Protein AF-A0A2L2WSH2-F1 (afdb_monomer)

Mean predicted aligned error: 11.2 Å

Solvent-accessible surface area (backbone atoms only — not comparable to full-atom values): 8483 Å² total; per-residue (Å²): 113,46,78,40,74,40,96,91,39,74,28,75,50,78,73,88,70,85,73,63,72,92,32,51,35,83,91,77,74,39,56,58,71,91,52,72,67,36,51,53,52,38,52,51,53,51,48,52,53,52,50,52,53,50,46,42,51,55,39,32,75,72,63,76,57,75,48,26,56,57,42,50,29,48,75,70,72,54,62,74,69,85,56,28,47,61,54,52,50,48,55,51,48,55,62,46,53,76,31,40,87,77,85,39,54,65,71,60,47,54,51,52,54,51,52,50,52,53,50,40,52,49,41,32,76,73,68,75,36,85,69,45,60,69,78,65,75,81,69,92,67,132

Secondary structure (DSSP, 8-state):
-EEEEETTEEEEE-------GGGEETTTTEE--SSHHHHHHHHHHHHHHHHHHHHHHHHHHHHS---HHHHHHHHTT------BHHHHHHHHHHHHHTTBTTTB-HHHHHHHHHHHHHHHHHHHHHHSSS--BTTS---S--

Structure (mmCIF, N/CA/C/O backbone):
data_AF-A0A2L2WSH2-F1
#
_entry.id   AF-A0A2L2WSH2-F1
#
loop_
_atom_site.group_PDB
_atom_site.id
_atom_site.type_symbol
_atom_site.label_atom_id
_atom_site.label_alt_id
_atom_site.label_comp_id
_atom_site.label_asym_id
_atom_site.label_entity_id
_atom_site.label_seq_id
_atom_site.pdbx_PDB_ins_code
_atom_site.Cartn_x
_atom_site.Cartn_y
_atom_site.Cartn_z
_atom_site.occupancy
_atom_site.B_iso_or_equiv
_atom_site.auth_seq_id
_atom_site.auth_comp_id
_atom_site.auth_asym_id
_atom_site.auth_atom_id
_atom_site.pdbx_PDB_model_num
ATOM 1 N N . MET A 1 1 ? 13.260 8.362 -10.091 1.00 83.38 1 MET A N 1
ATOM 2 C CA . MET A 1 1 ? 11.904 8.454 -9.492 1.00 83.38 1 MET A CA 1
ATOM 3 C C . MET A 1 1 ? 10.926 7.747 -10.418 1.00 83.38 1 MET A C 1
ATOM 5 O O . MET A 1 1 ? 10.906 8.084 -11.596 1.00 83.38 1 MET A O 1
ATOM 9 N N . ALA A 1 2 ? 10.153 6.782 -9.922 1.00 89.69 2 ALA A N 1
ATOM 10 C CA . ALA A 1 2 ? 9.062 6.152 -10.666 1.00 89.69 2 ALA A CA 1
ATOM 11 C C . ALA A 1 2 ? 7.726 6.817 -10.321 1.00 89.69 2 ALA A C 1
ATOM 13 O O . ALA A 1 2 ? 7.506 7.240 -9.182 1.00 89.69 2 ALA A O 1
ATOM 14 N N . ARG A 1 3 ? 6.841 6.901 -11.317 1.00 92.38 3 ARG A N 1
ATOM 15 C CA . ARG A 1 3 ? 5.510 7.503 -11.216 1.00 92.38 3 ARG A CA 1
ATOM 16 C C . ARG A 1 3 ? 4.481 6.533 -11.784 1.00 92.38 3 ARG A C 1
ATOM 18 O O . ARG A 1 3 ? 4.640 6.070 -12.908 1.00 92.38 3 ARG A O 1
ATOM 25 N N . ILE A 1 4 ? 3.443 6.262 -11.005 1.00 93.56 4 ILE A N 1
ATOM 26 C CA . ILE A 1 4 ? 2.284 5.459 -11.389 1.00 93.56 4 ILE A CA 1
ATOM 27 C C . ILE A 1 4 ? 1.082 6.401 -11.406 1.00 93.56 4 ILE A C 1
ATOM 29 O O . ILE A 1 4 ? 0.872 7.126 -10.434 1.00 93.56 4 ILE A O 1
ATOM 33 N N . THR A 1 5 ? 0.304 6.380 -12.485 1.00 93.38 5 THR A N 1
ATOM 34 C CA . THR A 1 5 ? -0.940 7.148 -12.608 1.00 93.38 5 THR A CA 1
ATOM 35 C C . THR A 1 5 ? -2.064 6.194 -12.991 1.00 93.38 5 THR A C 1
ATOM 37 O O . THR A 1 5 ? -1.932 5.479 -13.980 1.00 93.38 5 THR A O 1
ATOM 40 N N . ILE A 1 6 ? -3.143 6.177 -12.209 1.00 92.25 6 ILE A N 1
ATOM 41 C CA . ILE A 1 6 ? -4.354 5.373 -12.439 1.00 92.25 6 ILE A CA 1
ATOM 42 C C . ILE A 1 6 ? -5.549 6.276 -12.122 1.00 92.25 6 ILE A C 1
ATOM 44 O O . ILE A 1 6 ? -5.566 6.895 -11.059 1.00 92.25 6 ILE A O 1
ATOM 48 N N . ASP A 1 7 ? -6.497 6.403 -13.052 1.00 88.75 7 ASP A N 1
ATOM 49 C CA . ASP A 1 7 ? -7.711 7.231 -12.922 1.00 88.75 7 ASP A CA 1
ATOM 50 C C . ASP A 1 7 ? -7.442 8.661 -12.422 1.00 88.75 7 ASP A C 1
ATOM 52 O O . ASP A 1 7 ? -8.095 9.184 -11.519 1.00 88.75 7 ASP A O 1
ATOM 56 N N . GLY A 1 8 ? -6.391 9.290 -12.958 1.00 86.44 8 GLY A N 1
ATOM 57 C CA . GLY A 1 8 ? -5.972 10.645 -12.583 1.00 86.44 8 GLY A CA 1
ATOM 58 C C . GLY A 1 8 ? -5.295 10.762 -11.210 1.00 86.44 8 GLY A C 1
ATOM 59 O O . GLY A 1 8 ? -4.739 11.815 -10.900 1.00 86.44 8 GLY A O 1
ATOM 60 N N . LYS A 1 9 ? -5.263 9.694 -10.403 1.00 89.88 9 LYS A N 1
ATOM 61 C CA . LYS A 1 9 ? -4.545 9.646 -9.121 1.00 89.88 9 LYS A CA 1
ATOM 62 C C . LYS A 1 9 ? -3.127 9.124 -9.311 1.00 89.88 9 LYS A C 1
ATOM 64 O O . LYS A 1 9 ? -2.881 8.181 -10.064 1.00 89.88 9 LYS A O 1
ATOM 69 N N . LEU A 1 10 ? -2.187 9.737 -8.600 1.00 93.38 10 LEU A N 1
ATOM 70 C CA . LEU A 1 10 ? -0.756 9.526 -8.780 1.00 93.38 10 LEU A CA 1
ATOM 71 C C . LEU A 1 10 ? -0.097 8.998 -7.505 1.00 93.38 10 LEU A C 1
ATOM 73 O O . LEU A 1 10 ? -0.356 9.500 -6.417 1.00 93.38 10 LEU A O 1
ATOM 77 N N . ALA A 1 11 ? 0.807 8.034 -7.677 1.00 92.25 11 ALA A N 1
ATOM 78 C CA . ALA A 1 11 ? 1.691 7.517 -6.638 1.00 92.25 11 ALA A CA 1
ATOM 79 C C . ALA A 1 11 ? 3.143 7.519 -7.141 1.00 92.25 11 ALA A C 1
ATOM 81 O O . ALA A 1 11 ? 3.407 7.258 -8.319 1.00 92.25 11 ALA A O 1
ATOM 82 N N . GLN A 1 12 ? 4.105 7.823 -6.266 1.00 93.69 12 GLN A N 1
ATOM 83 C CA . GLN A 1 12 ? 5.524 7.887 -6.639 1.00 93.69 12 GLN A CA 1
ATOM 84 C C . GLN A 1 12 ? 6.434 7.185 -5.631 1.00 93.69 12 GLN A C 1
ATOM 86 O O . GLN A 1 12 ? 6.155 7.128 -4.431 1.00 93.69 12 GLN A O 1
ATOM 91 N N . PHE A 1 13 ? 7.556 6.661 -6.119 1.00 91.94 13 PHE A N 1
ATOM 92 C CA . PHE A 1 13 ? 8.582 6.050 -5.278 1.00 91.94 13 PHE A CA 1
ATOM 93 C C . PHE A 1 13 ? 9.975 6.146 -5.913 1.00 91.94 13 PHE A C 1
ATOM 95 O O . PHE A 1 13 ? 10.132 6.384 -7.115 1.00 91.94 13 PHE A O 1
ATOM 102 N N . ASN A 1 14 ? 11.010 5.971 -5.092 1.00 89.94 14 ASN A N 1
ATOM 103 C CA . ASN A 1 14 ? 12.389 5.951 -5.562 1.00 89.94 14 ASN A CA 1
ATOM 104 C C . ASN A 1 14 ? 12.767 4.539 -6.042 1.00 89.94 14 ASN A C 1
ATOM 106 O O . ASN A 1 14 ? 12.633 3.577 -5.292 1.00 89.94 14 ASN A O 1
ATOM 110 N N . THR A 1 15 ? 13.256 4.427 -7.278 1.00 87.56 15 THR A N 1
ATOM 111 C CA . THR A 1 15 ? 13.734 3.174 -7.886 1.00 87.56 15 THR A CA 1
ATOM 112 C C . THR A 1 15 ? 15.133 2.775 -7.418 1.00 87.56 15 THR A C 1
ATOM 114 O O . THR A 1 15 ? 15.574 1.681 -7.743 1.00 87.56 15 THR A O 1
ATOM 117 N N . LYS A 1 16 ? 15.832 3.655 -6.682 1.00 86.75 16 LYS A N 1
ATOM 118 C CA . LYS A 1 16 ? 17.246 3.523 -6.282 1.00 86.75 16 LYS A CA 1
ATOM 119 C C . LYS A 1 16 ? 18.220 3.387 -7.461 1.00 86.75 16 LYS A C 1
ATOM 121 O O . LYS A 1 16 ? 19.357 2.976 -7.271 1.00 86.75 16 LYS A O 1
ATOM 126 N N . LEU A 1 17 ? 17.773 3.747 -8.666 1.00 86.88 17 LEU A N 1
ATOM 127 C CA . LEU A 1 17 ? 18.610 3.802 -9.858 1.00 86.88 17 LEU A CA 1
ATOM 128 C C . LEU A 1 17 ? 19.054 5.235 -10.101 1.00 86.88 17 LEU A C 1
ATOM 130 O O . LEU A 1 17 ? 18.219 6.143 -10.168 1.00 86.88 17 LEU A O 1
ATOM 134 N N . GLU A 1 18 ? 20.359 5.407 -10.261 1.00 87.06 18 GLU A N 1
ATOM 135 C CA . GLU A 1 18 ? 20.986 6.680 -10.579 1.00 87.06 18 GLU A CA 1
ATOM 136 C C . GLU A 1 18 ? 21.446 6.673 -12.031 1.00 87.06 18 GLU A C 1
ATOM 138 O O . GLU A 1 18 ? 22.105 5.748 -12.499 1.00 87.06 18 GLU A O 1
ATOM 143 N N . VAL A 1 19 ? 21.066 7.717 -12.762 1.00 86.00 19 VAL A N 1
ATOM 144 C CA . VAL A 1 19 ? 21.374 7.861 -14.182 1.00 86.00 19 VAL A CA 1
ATOM 145 C C . VAL A 1 19 ? 21.911 9.261 -14.407 1.00 86.00 19 VAL A C 1
ATOM 147 O O . VAL A 1 19 ? 21.317 10.236 -13.947 1.00 86.00 19 VAL A O 1
ATOM 150 N N . ASN A 1 20 ? 23.008 9.370 -15.158 1.00 87.19 20 ASN A N 1
ATOM 151 C CA . ASN A 1 20 ? 23.491 10.665 -15.616 1.00 87.19 20 ASN A CA 1
ATOM 152 C C . ASN A 1 20 ? 22.417 11.325 -16.505 1.00 87.19 20 ASN A C 1
ATOM 154 O O . ASN A 1 20 ? 22.068 10.744 -17.537 1.00 87.19 20 ASN A O 1
ATOM 158 N N . PRO A 1 21 ? 21.926 12.535 -16.175 1.00 86.56 21 PRO A N 1
ATOM 159 C CA . PRO A 1 21 ? 20.870 13.198 -16.940 1.00 86.56 21 PRO A CA 1
ATOM 160 C C . PRO A 1 21 ? 21.174 13.351 -18.435 1.00 86.56 21 PRO A C 1
ATOM 162 O O . PRO A 1 21 ? 20.254 13.296 -19.244 1.00 86.56 21 PRO A O 1
ATOM 165 N N . LYS A 1 22 ? 22.453 13.476 -18.822 1.00 90.25 22 LYS A N 1
ATOM 166 C CA . LYS A 1 22 ? 22.875 13.572 -20.234 1.00 90.25 22 LYS A CA 1
ATOM 167 C C . LYS A 1 22 ? 22.557 12.315 -21.044 1.00 90.25 22 LYS A C 1
ATOM 169 O O . LYS A 1 22 ? 22.353 12.390 -22.250 1.00 90.25 22 LYS A O 1
ATOM 174 N N . ASN A 1 23 ? 22.514 11.174 -20.367 1.00 89.19 23 ASN A N 1
ATOM 175 C CA . ASN A 1 23 ? 22.260 9.872 -20.962 1.00 89.19 23 ASN A CA 1
ATOM 176 C C . ASN A 1 23 ? 20.780 9.487 -20.846 1.00 89.19 23 ASN A C 1
ATOM 178 O O . ASN A 1 23 ? 20.381 8.453 -21.359 1.00 89.19 23 ASN A O 1
ATOM 182 N N . TRP A 1 24 ? 19.936 10.277 -20.180 1.00 92.50 24 TRP A N 1
ATOM 183 C CA . TRP A 1 24 ? 18.523 9.954 -20.018 1.00 92.50 24 TRP A CA 1
ATOM 184 C C . TRP A 1 24 ? 17.689 10.436 -21.206 1.00 92.50 24 TRP A C 1
ATOM 186 O O . TRP A 1 24 ? 17.691 11.614 -21.559 1.00 92.50 24 TRP A O 1
ATOM 196 N N . SER A 1 25 ? 16.902 9.535 -21.787 1.00 90.94 25 SER A N 1
ATOM 197 C CA . SER A 1 25 ? 15.892 9.872 -22.783 1.00 90.94 25 SER A CA 1
ATOM 198 C C . SER A 1 25 ? 14.516 9.950 -22.131 1.00 90.94 25 SER A C 1
ATOM 200 O O . SER A 1 25 ? 13.860 8.932 -21.901 1.00 90.94 25 SER A O 1
ATOM 202 N N . ALA A 1 26 ? 14.029 11.170 -21.887 1.00 86.25 26 ALA A N 1
ATOM 203 C CA . ALA A 1 26 ? 12.692 11.388 -21.328 1.00 86.25 26 ALA A CA 1
ATOM 204 C C . ALA A 1 26 ? 11.570 10.851 -22.235 1.00 86.25 26 ALA A C 1
ATOM 206 O O . ALA A 1 26 ? 10.543 10.402 -21.733 1.00 86.25 26 ALA A O 1
ATOM 207 N N . LYS A 1 27 ? 11.782 10.848 -23.560 1.00 87.62 27 LYS A N 1
ATOM 208 C CA . LYS A 1 27 ? 10.807 10.351 -24.542 1.00 87.62 27 LYS A CA 1
ATOM 209 C C . LYS A 1 27 ? 10.607 8.839 -24.449 1.00 87.62 27 LYS A C 1
ATOM 211 O O . LYS A 1 27 ? 9.490 8.361 -24.604 1.00 87.62 27 LYS A O 1
ATOM 216 N N . THR A 1 28 ? 11.686 8.089 -24.235 1.00 85.81 28 THR A N 1
ATOM 217 C CA . THR A 1 28 ? 11.638 6.618 -24.192 1.00 85.81 28 THR A CA 1
ATOM 218 C C . THR A 1 28 ? 11.603 6.068 -22.771 1.00 85.81 28 THR A C 1
ATOM 220 O O . THR A 1 28 ? 11.296 4.894 -22.591 1.00 85.81 28 THR A O 1
ATOM 223 N N . GLY A 1 29 ? 11.906 6.891 -21.762 1.00 85.06 29 GLY A N 1
ATOM 224 C CA . GLY A 1 29 ? 12.056 6.443 -20.379 1.00 85.06 29 GLY A CA 1
ATOM 225 C C . GLY A 1 29 ? 13.237 5.486 -20.195 1.00 85.06 29 GLY A C 1
ATOM 226 O O . GLY A 1 29 ? 13.182 4.617 -19.329 1.00 85.06 29 GLY A O 1
ATOM 227 N N . LYS A 1 30 ? 14.266 5.606 -21.044 1.00 88.94 30 LYS A N 1
ATOM 228 C CA . LYS A 1 30 ? 15.435 4.719 -21.092 1.00 88.94 30 LYS A CA 1
ATOM 229 C C . LYS A 1 30 ? 16.734 5.511 -21.060 1.00 88.94 30 LYS A C 1
ATOM 231 O O . LYS A 1 30 ? 16.764 6.709 -21.349 1.00 88.94 30 LYS A O 1
ATOM 236 N N . VAL A 1 31 ? 17.814 4.818 -20.730 1.00 91.31 31 VAL A N 1
ATOM 237 C CA . VAL A 1 31 ? 19.170 5.356 -20.758 1.00 91.31 31 VAL A CA 1
ATOM 238 C C . VAL A 1 31 ? 19.796 5.093 -22.128 1.00 91.31 31 VAL A C 1
ATOM 240 O O . VAL A 1 31 ? 19.864 3.954 -22.586 1.00 91.31 31 VAL A O 1
ATOM 243 N N . ASN A 1 32 ? 20.251 6.156 -22.779 1.00 90.38 32 ASN A N 1
ATOM 244 C CA . ASN A 1 32 ? 21.021 6.149 -24.011 1.00 90.38 32 ASN A CA 1
ATOM 245 C C . ASN A 1 32 ? 22.507 5.959 -23.697 1.00 90.38 32 ASN A C 1
ATOM 247 O O . ASN A 1 32 ? 23.067 6.653 -22.852 1.00 90.38 32 ASN A O 1
ATOM 251 N N . GLY A 1 33 ? 23.163 5.068 -24.428 1.00 87.19 33 GLY A N 1
ATOM 252 C CA . GLY A 1 33 ? 24.598 4.851 -24.318 1.00 87.19 33 GLY A CA 1
ATOM 253 C C . GLY A 1 33 ? 25.022 3.592 -25.056 1.00 87.19 33 GLY A C 1
ATOM 254 O O . GLY A 1 33 ? 24.185 2.816 -25.519 1.00 87.19 33 GLY A O 1
ATOM 255 N N . ARG A 1 34 ? 26.333 3.410 -25.199 1.00 79.25 34 ARG A N 1
ATOM 256 C CA . ARG A 1 34 ? 26.940 2.215 -25.791 1.00 79.25 34 ARG A CA 1
ATOM 257 C C . ARG A 1 34 ? 27.811 1.581 -24.713 1.00 79.25 34 ARG A C 1
ATOM 259 O O . ARG A 1 34 ? 28.844 2.141 -24.376 1.00 79.25 34 ARG A O 1
ATOM 266 N N . GLY A 1 35 ? 27.348 0.475 -24.141 1.00 89.69 35 GLY A N 1
ATOM 267 C CA . GLY A 1 35 ? 28.004 -0.202 -23.022 1.00 89.69 35 GLY A CA 1
ATOM 268 C C . GLY A 1 35 ? 27.059 -1.184 -22.335 1.00 89.69 35 GLY A C 1
ATOM 269 O O . GLY A 1 35 ? 25.836 -1.015 -22.374 1.00 89.69 35 GLY A O 1
ATOM 270 N N . ALA A 1 36 ? 27.616 -2.230 -21.727 1.00 90.00 36 ALA A N 1
ATOM 271 C CA . ALA A 1 36 ? 26.833 -3.271 -21.060 1.00 90.00 36 ALA A CA 1
ATOM 272 C C . ALA A 1 36 ? 26.070 -2.725 -19.840 1.00 90.00 36 ALA A C 1
ATOM 274 O O . ALA A 1 36 ? 24.985 -3.206 -19.517 1.00 90.00 36 ALA A O 1
ATOM 275 N N . GLU A 1 37 ? 26.601 -1.695 -19.184 1.00 89.62 37 GLU A N 1
ATOM 276 C CA . GLU A 1 37 ? 25.970 -0.986 -18.074 1.00 89.62 37 GLU A CA 1
ATOM 277 C C . GLU A 1 37 ? 24.671 -0.286 -18.489 1.00 89.62 37 GLU A C 1
ATOM 279 O O . GLU A 1 37 ? 23.678 -0.358 -17.765 1.00 89.62 37 GLU A O 1
ATOM 284 N N . PHE A 1 38 ? 24.635 0.320 -19.682 1.00 89.88 38 PHE A N 1
ATOM 285 C CA . PHE A 1 38 ? 23.436 0.972 -20.211 1.00 89.88 38 PHE A CA 1
ATOM 286 C C . PHE A 1 38 ? 22.338 -0.048 -20.508 1.00 89.88 38 PHE A C 1
ATOM 288 O O . PHE A 1 38 ? 21.176 0.172 -20.163 1.00 89.88 38 PHE A O 1
ATOM 295 N N . THR A 1 39 ? 22.714 -1.186 -21.096 1.00 91.62 39 THR A N 1
ATOM 296 C CA . THR A 1 39 ? 21.796 -2.301 -21.350 1.00 91.62 39 THR A CA 1
ATOM 297 C C . THR A 1 39 ? 21.224 -2.852 -20.049 1.00 91.62 39 THR A C 1
ATOM 299 O O . THR A 1 39 ? 20.007 -2.870 -19.898 1.00 91.62 39 THR A O 1
ATOM 302 N N . ARG A 1 40 ? 22.074 -3.192 -19.070 1.00 91.31 40 ARG A N 1
ATOM 303 C CA . ARG A 1 40 ? 21.635 -3.699 -17.756 1.00 91.31 40 ARG A CA 1
ATOM 304 C C . ARG A 1 40 ? 20.700 -2.730 -17.039 1.00 91.31 40 ARG A C 1
ATOM 306 O O . ARG A 1 40 ? 19.727 -3.141 -16.411 1.00 91.31 40 ARG A O 1
ATOM 313 N N . MET A 1 41 ? 20.976 -1.431 -17.132 1.00 91.19 41 MET A N 1
ATOM 314 C CA . MET A 1 41 ? 20.127 -0.417 -16.516 1.00 91.19 41 MET A CA 1
ATOM 315 C C . MET A 1 41 ? 18.753 -0.347 -17.190 1.00 91.19 41 MET A C 1
ATOM 317 O O . MET A 1 41 ? 17.736 -0.273 -16.503 1.00 91.19 41 MET A O 1
ATOM 321 N N . ASN A 1 42 ? 18.706 -0.439 -18.521 1.00 93.19 42 ASN A N 1
ATOM 322 C CA . ASN A 1 42 ? 17.450 -0.517 -19.266 1.00 93.19 42 ASN A CA 1
ATOM 323 C C . ASN A 1 42 ? 16.672 -1.805 -18.966 1.00 93.19 42 ASN A C 1
ATOM 325 O O . ASN A 1 42 ? 15.465 -1.732 -18.760 1.00 93.19 42 ASN A O 1
ATOM 329 N N . GLU A 1 43 ? 17.346 -2.952 -18.858 1.00 93.88 43 GLU A N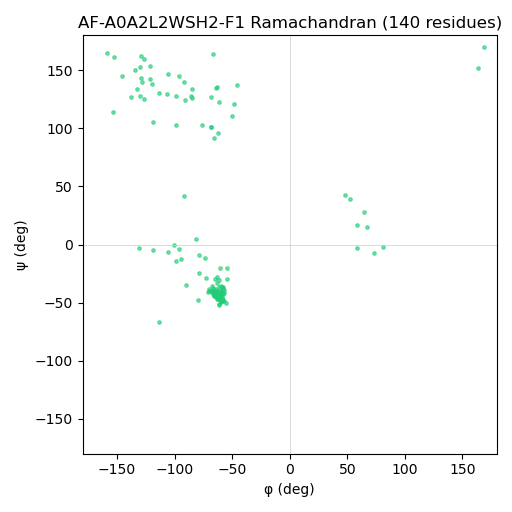 1
ATOM 330 C CA . GLU A 1 43 ? 16.735 -4.223 -18.444 1.00 93.88 43 GLU A CA 1
ATOM 331 C C . GLU A 1 43 ? 16.110 -4.120 -17.047 1.00 93.88 43 GLU A C 1
ATOM 333 O O . GLU A 1 43 ? 14.999 -4.597 -16.819 1.00 93.88 43 GLU A O 1
ATOM 338 N N . MET A 1 44 ? 16.781 -3.443 -16.110 1.00 92.62 44 MET A N 1
ATOM 339 C CA . MET A 1 44 ? 16.239 -3.227 -14.770 1.00 92.62 44 MET A CA 1
ATOM 340 C C . MET A 1 44 ? 15.010 -2.308 -14.787 1.00 92.62 44 MET A C 1
ATOM 342 O O . MET A 1 44 ? 14.025 -2.589 -14.103 1.00 92.62 44 MET A O 1
ATOM 346 N N . LEU A 1 45 ? 15.027 -1.240 -15.591 1.00 92.38 45 LEU A N 1
ATOM 347 C CA . LEU A 1 45 ? 13.863 -0.368 -15.786 1.00 92.38 45 LEU A CA 1
ATOM 348 C C . LEU A 1 45 ? 12.681 -1.131 -16.405 1.00 92.38 45 LEU A C 1
ATOM 350 O O . LEU A 1 45 ? 11.548 -0.995 -15.935 1.00 92.38 45 LEU A O 1
ATOM 354 N N . ASP A 1 46 ? 12.946 -1.962 -17.415 1.00 93.81 46 ASP A N 1
ATOM 355 C CA . ASP A 1 46 ? 11.939 -2.802 -18.063 1.00 93.81 46 ASP A CA 1
ATOM 356 C C . ASP A 1 46 ? 11.369 -3.841 -17.075 1.00 93.81 46 ASP A C 1
ATOM 358 O O . ASP A 1 46 ? 10.152 -4.027 -17.009 1.00 93.81 46 ASP A O 1
ATOM 362 N N . SER A 1 47 ? 12.212 -4.440 -16.227 1.00 94.38 47 SER A N 1
ATOM 363 C CA . SER A 1 47 ? 11.800 -5.365 -15.160 1.00 94.38 47 SER A CA 1
ATOM 364 C C . SER A 1 47 ? 10.901 -4.701 -14.109 1.00 94.38 47 SER A C 1
ATOM 366 O O . SER A 1 47 ? 9.858 -5.253 -13.739 1.00 94.38 47 SER A O 1
ATOM 368 N N . ILE A 1 48 ? 11.239 -3.482 -13.667 1.00 93.31 48 ILE A N 1
ATOM 369 C CA . ILE A 1 48 ? 10.392 -2.694 -12.755 1.00 93.31 48 ILE A CA 1
ATOM 370 C C . ILE A 1 48 ? 9.026 -2.451 -13.400 1.00 93.31 48 ILE A C 1
ATOM 372 O O . ILE A 1 48 ? 7.994 -2.692 -12.771 1.00 93.31 48 ILE A O 1
ATOM 376 N N . LYS A 1 49 ? 9.003 -2.018 -14.666 1.00 93.12 49 LYS A N 1
ATOM 377 C CA . LYS A 1 49 ? 7.761 -1.755 -15.400 1.00 93.12 49 LYS A CA 1
ATOM 378 C C . LYS A 1 49 ? 6.905 -3.018 -15.532 1.00 93.12 49 LYS A C 1
ATOM 380 O O . LYS A 1 49 ? 5.709 -2.972 -15.251 1.00 93.12 49 LYS A O 1
ATOM 385 N N . ALA A 1 50 ? 7.509 -4.143 -15.908 1.00 95.25 50 ALA A N 1
ATOM 386 C CA . ALA A 1 50 ? 6.822 -5.427 -16.027 1.00 95.25 50 ALA A CA 1
ATOM 387 C C . ALA A 1 50 ? 6.236 -5.893 -14.684 1.00 95.25 50 ALA A C 1
ATOM 389 O O . ALA A 1 50 ? 5.094 -6.347 -14.626 1.00 95.25 50 ALA A O 1
ATOM 390 N N . THR A 1 51 ? 6.984 -5.725 -13.593 1.00 94.56 51 THR A N 1
ATOM 391 C CA . THR A 1 51 ? 6.540 -6.092 -12.240 1.00 94.56 51 THR A CA 1
ATOM 392 C C . THR A 1 51 ? 5.367 -5.227 -11.778 1.00 94.56 51 THR A C 1
ATOM 394 O O . THR A 1 51 ? 4.377 -5.752 -11.273 1.00 94.56 51 THR A O 1
ATOM 397 N N . LEU A 1 52 ? 5.423 -3.912 -12.016 1.00 94.81 52 LEU A N 1
ATOM 398 C CA . LEU A 1 52 ? 4.313 -2.995 -11.732 1.00 94.81 52 LEU A CA 1
ATOM 399 C C . LEU A 1 52 ? 3.044 -3.366 -12.510 1.00 94.81 52 LEU A C 1
ATOM 401 O O . LEU A 1 52 ? 1.961 -3.389 -11.927 1.00 94.81 52 LEU A O 1
ATOM 405 N N . HIS A 1 53 ? 3.169 -3.697 -13.800 1.00 95.19 53 HIS A N 1
ATOM 406 C CA . HIS A 1 53 ? 2.034 -4.165 -14.601 1.00 95.19 53 HIS A CA 1
ATOM 407 C C . HIS A 1 53 ? 1.458 -5.480 -14.074 1.00 95.19 53 HIS A C 1
ATOM 409 O O . HIS A 1 53 ? 0.240 -5.613 -14.002 1.00 95.19 53 HIS A O 1
ATOM 415 N N . ARG A 1 54 ? 2.307 -6.428 -13.660 1.00 95.38 54 ARG A N 1
ATOM 416 C CA . ARG A 1 54 ? 1.849 -7.683 -13.053 1.00 95.38 54 ARG A CA 1
ATOM 417 C C . ARG A 1 54 ? 1.045 -7.422 -11.781 1.00 95.38 54 ARG A C 1
ATOM 419 O O . ARG A 1 54 ? -0.063 -7.925 -11.666 1.00 95.38 54 ARG A O 1
ATOM 426 N N . HIS A 1 55 ? 1.555 -6.591 -10.869 1.00 93.38 55 HIS A N 1
ATOM 427 C CA . HIS A 1 55 ? 0.824 -6.235 -9.649 1.00 93.38 55 HIS A CA 1
ATOM 428 C C . HIS A 1 55 ? -0.504 -5.541 -9.944 1.00 93.38 55 HIS A C 1
ATOM 430 O O . HIS A 1 55 ? -1.492 -5.842 -9.286 1.00 93.38 55 HIS A O 1
ATOM 436 N N . TYR A 1 56 ? -0.546 -4.649 -10.936 1.00 94.00 56 TYR A N 1
ATOM 437 C CA . TYR A 1 56 ? -1.798 -4.038 -11.375 1.00 94.00 56 TYR A CA 1
ATOM 438 C C . TYR A 1 56 ? -2.837 -5.096 -11.772 1.00 94.00 56 TYR A C 1
ATOM 440 O O . TYR A 1 56 ? -3.948 -5.056 -11.253 1.00 94.00 56 TYR A O 1
ATOM 448 N N . GLN A 1 57 ? -2.466 -6.060 -12.624 1.00 94.38 57 GLN A N 1
ATOM 449 C CA . GLN A 1 57 ? -3.383 -7.118 -13.070 1.00 94.38 57 GLN A CA 1
ATOM 450 C C . GLN A 1 57 ? -3.841 -8.000 -11.905 1.00 94.38 57 GLN A C 1
ATOM 452 O O . GLN A 1 57 ? -5.035 -8.188 -11.717 1.00 94.38 57 GLN A O 1
ATOM 457 N N . THR A 1 58 ? -2.915 -8.444 -11.051 1.00 90.62 58 THR A N 1
ATOM 458 C CA . THR A 1 58 ? -3.254 -9.264 -9.877 1.00 90.62 58 THR A CA 1
ATOM 459 C C . THR A 1 58 ? -4.218 -8.553 -8.923 1.00 90.62 58 THR A C 1
ATOM 461 O O . THR A 1 58 ?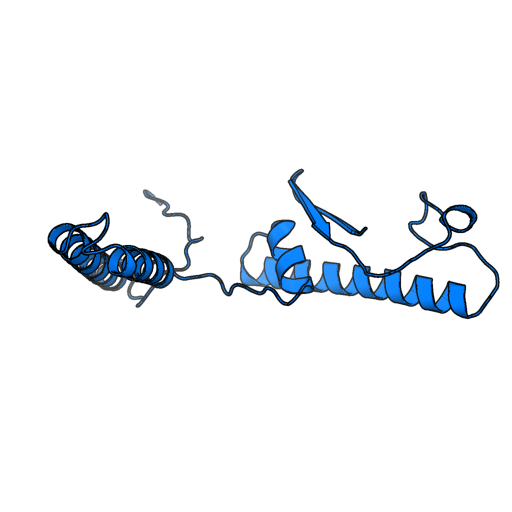 -5.131 -9.178 -8.392 1.00 90.62 58 THR A O 1
ATOM 464 N N . ILE A 1 59 ? -4.040 -7.247 -8.691 1.00 88.56 59 ILE A N 1
ATOM 465 C CA . ILE A 1 59 ? -4.954 -6.476 -7.834 1.00 88.56 59 ILE A CA 1
ATOM 466 C C . ILE A 1 59 ? -6.308 -6.300 -8.526 1.00 88.56 59 ILE A C 1
ATOM 468 O O . ILE A 1 59 ? -7.329 -6.378 -7.855 1.00 88.56 59 ILE A O 1
ATOM 472 N N . LEU A 1 60 ? -6.331 -6.082 -9.844 1.00 88.25 60 LEU A N 1
ATOM 473 C CA . LEU A 1 60 ? -7.577 -5.941 -10.598 1.00 88.25 60 LEU A CA 1
ATOM 474 C C . LEU A 1 60 ? -8.407 -7.228 -10.545 1.00 88.25 60 LEU A C 1
ATOM 476 O O . LEU A 1 60 ? -9.601 -7.166 -10.274 1.00 88.25 60 LEU A O 1
ATOM 480 N N . GLU A 1 61 ? -7.766 -8.378 -10.747 1.00 85.81 61 GLU A N 1
ATOM 481 C CA . GLU A 1 61 ? -8.401 -9.698 -10.681 1.00 85.81 61 GLU A CA 1
ATOM 482 C C . GLU A 1 61 ? -8.928 -10.023 -9.277 1.00 85.81 61 GLU A C 1
ATOM 484 O O . GLU A 1 61 ? -10.002 -10.604 -9.145 1.00 85.81 61 GLU A O 1
ATOM 489 N N . ARG A 1 62 ? -8.191 -9.640 -8.225 1.00 80.94 62 ARG A N 1
ATOM 490 C CA . ARG A 1 62 ? -8.561 -9.924 -6.829 1.00 80.94 62 ARG A CA 1
ATOM 491 C C . ARG A 1 62 ? -9.626 -8.972 -6.285 1.00 80.94 62 ARG A C 1
ATOM 493 O O . ARG A 1 62 ? -10.588 -9.420 -5.675 1.00 80.94 62 ARG A O 1
ATOM 500 N N . ASP A 1 63 ? -9.441 -7.668 -6.483 1.00 77.12 63 ASP A N 1
ATOM 501 C CA . ASP A 1 63 ? -10.201 -6.626 -5.784 1.00 77.12 63 ASP A CA 1
ATOM 502 C C . ASP A 1 63 ? -11.250 -5.953 -6.691 1.00 77.12 63 ASP A C 1
ATOM 504 O O . ASP A 1 63 ? -11.995 -5.105 -6.213 1.00 77.12 63 ASP A O 1
ATOM 508 N N . SER A 1 64 ? -11.294 -6.251 -7.999 1.00 78.25 64 SER A N 1
ATOM 509 C CA . SER A 1 64 ? -12.124 -5.567 -9.020 1.00 78.25 64 SER A CA 1
ATOM 510 C C . SER A 1 64 ? -11.882 -4.054 -9.178 1.00 78.25 64 SER A C 1
ATOM 512 O O . SER A 1 64 ? -12.452 -3.425 -10.067 1.00 78.25 64 SER A O 1
ATOM 514 N N . TYR A 1 65 ? -11.006 -3.452 -8.367 1.00 80.94 65 TYR A N 1
ATOM 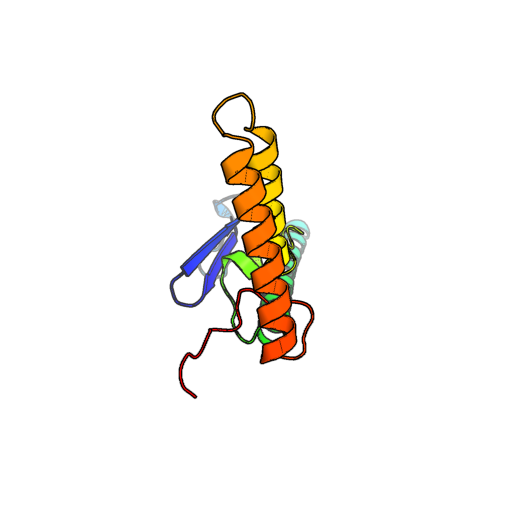515 C CA . TYR A 1 65 ? -10.572 -2.061 -8.485 1.00 80.94 65 TYR A CA 1
ATOM 516 C C . TYR A 1 65 ? -9.103 -1.897 -8.077 1.00 80.94 65 TYR A C 1
ATOM 518 O O . TYR A 1 65 ? -8.605 -2.521 -7.133 1.00 80.94 65 TYR A O 1
ATOM 526 N N . VAL A 1 66 ? -8.400 -0.983 -8.7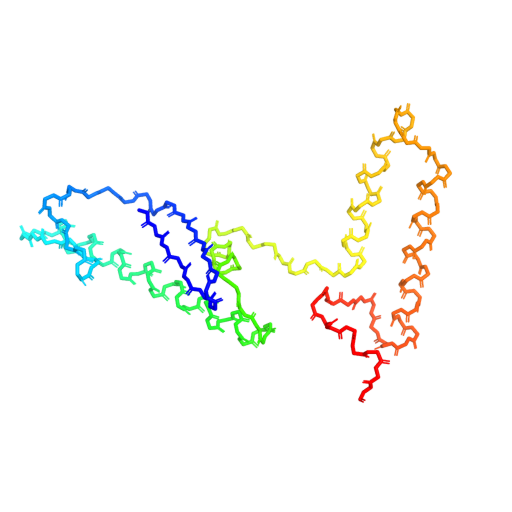50 1.00 87.62 66 VAL A N 1
ATOM 527 C CA . VAL A 1 66 ? -6.970 -0.732 -8.526 1.00 87.62 66 VAL A CA 1
ATOM 528 C C . VAL A 1 66 ? -6.719 0.752 -8.302 1.00 87.62 66 VAL A C 1
ATOM 530 O O . VAL A 1 66 ? -7.278 1.600 -8.982 1.00 87.62 66 VAL A O 1
ATOM 533 N N . THR A 1 67 ? -5.827 1.083 -7.367 1.00 90.44 67 THR A N 1
ATOM 534 C CA . THR A 1 67 ? -5.341 2.457 -7.176 1.00 90.44 67 THR A CA 1
ATOM 535 C C . THR A 1 67 ? -3.825 2.515 -7.330 1.00 90.44 67 THR A C 1
ATOM 537 O O . THR A 1 67 ? -3.124 1.535 -7.066 1.00 90.44 67 THR A O 1
ATOM 540 N N . ALA A 1 68 ? -3.296 3.679 -7.721 1.00 92.38 68 ALA A N 1
ATOM 541 C CA . ALA A 1 68 ? -1.851 3.872 -7.877 1.00 92.38 68 ALA A CA 1
ATOM 542 C C . ALA A 1 68 ? -1.078 3.583 -6.572 1.00 92.38 68 ALA A C 1
ATOM 544 O O . ALA A 1 68 ? 0.006 3.000 -6.610 1.00 92.38 68 ALA A O 1
ATOM 545 N N . GLU A 1 69 ? -1.658 3.926 -5.415 1.00 89.69 69 GLU A N 1
ATOM 546 C CA . GLU A 1 69 ? -1.081 3.631 -4.097 1.00 89.69 69 GLU A CA 1
ATOM 547 C C . GLU A 1 69 ? -1.070 2.133 -3.779 1.00 89.69 69 GLU A C 1
ATOM 549 O O . GLU A 1 69 ? -0.064 1.640 -3.275 1.00 89.69 69 GLU A O 1
ATOM 554 N N . LYS A 1 70 ? -2.127 1.377 -4.122 1.00 88.81 70 LYS A N 1
ATOM 555 C CA . LYS A 1 70 ? -2.135 -0.085 -3.932 1.00 88.81 70 LYS A CA 1
ATOM 556 C C . LYS A 1 70 ? -0.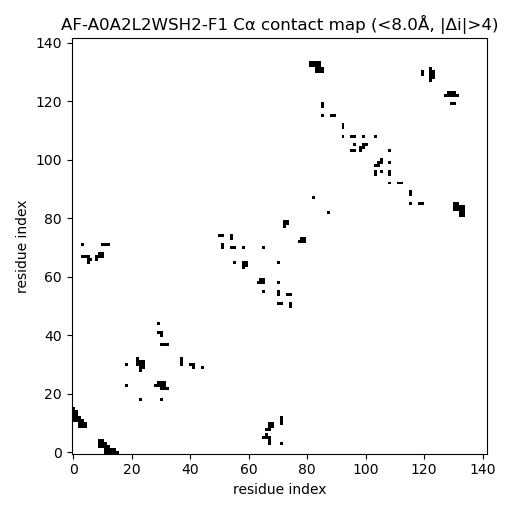995 -0.746 -4.708 1.00 88.81 70 LYS A C 1
ATOM 558 O O . LYS A 1 70 ? -0.218 -1.497 -4.125 1.00 88.81 70 LYS A O 1
ATOM 563 N N . VAL A 1 71 ? -0.845 -0.415 -5.994 1.00 92.81 71 VAL A N 1
ATOM 564 C CA . VAL A 1 71 ? 0.226 -0.972 -6.843 1.00 92.81 71 VAL A CA 1
ATOM 565 C C . VAL A 1 71 ? 1.607 -0.610 -6.289 1.00 92.81 71 VAL A C 1
ATOM 567 O O . VAL A 1 71 ? 2.477 -1.473 -6.188 1.00 92.81 71 VAL A O 1
ATOM 570 N N . ARG A 1 72 ? 1.805 0.651 -5.876 1.00 92.62 72 ARG A N 1
ATOM 571 C CA . ARG A 1 72 ? 3.046 1.114 -5.235 1.00 92.62 72 ARG A CA 1
ATOM 572 C C . ARG A 1 72 ? 3.352 0.337 -3.956 1.00 92.62 72 ARG A C 1
ATOM 574 O O . ARG A 1 72 ? 4.491 -0.075 -3.758 1.00 92.62 72 ARG A O 1
ATOM 581 N N . ASN A 1 73 ? 2.368 0.172 -3.080 1.00 89.81 73 ASN A N 1
ATOM 582 C CA . ASN A 1 73 ? 2.561 -0.472 -1.786 1.00 89.81 73 ASN A CA 1
ATOM 583 C C . ASN A 1 73 ? 2.914 -1.949 -1.949 1.00 89.81 73 ASN A C 1
ATOM 585 O O . ASN A 1 73 ? 3.887 -2.393 -1.346 1.00 89.81 73 ASN A O 1
ATOM 589 N N . VAL A 1 74 ? 2.211 -2.670 -2.827 1.00 90.31 74 VAL A N 1
ATOM 590 C CA . VAL A 1 74 ? 2.538 -4.066 -3.151 1.00 90.31 74 VAL A CA 1
ATOM 591 C C . VAL A 1 74 ? 3.949 -4.172 -3.738 1.00 90.31 74 VAL A C 1
ATOM 593 O O . VAL A 1 74 ? 4.747 -4.970 -3.255 1.00 90.31 74 VAL A O 1
ATOM 596 N N . PHE A 1 75 ? 4.310 -3.310 -4.696 1.00 91.25 75 PHE A N 1
ATOM 597 C CA . PHE A 1 75 ? 5.656 -3.297 -5.284 1.00 91.25 75 PHE A CA 1
ATOM 598 C C . PHE A 1 75 ? 6.768 -3.051 -4.248 1.00 91.25 75 PHE A C 1
ATOM 600 O O . PHE A 1 75 ? 7.846 -3.630 -4.335 1.00 91.25 75 PHE A O 1
ATOM 607 N N . LEU A 1 76 ? 6.520 -2.196 -3.251 1.00 89.69 76 LEU A N 1
ATOM 608 C CA . LEU A 1 76 ? 7.475 -1.904 -2.175 1.00 89.69 76 LEU A CA 1
ATOM 609 C C . LEU A 1 76 ? 7.476 -2.955 -1.049 1.00 89.69 76 LEU A C 1
ATOM 611 O O . LEU A 1 76 ? 8.138 -2.734 -0.034 1.00 89.69 76 LEU A O 1
ATOM 615 N N . GLY A 1 77 ? 6.719 -4.050 -1.183 1.00 84.50 77 GLY A N 1
ATOM 616 C CA . GLY A 1 77 ? 6.551 -5.054 -0.128 1.00 84.50 77 GLY A CA 1
ATOM 617 C C . GLY A 1 77 ? 5.787 -4.535 1.095 1.00 84.50 77 GLY A C 1
ATOM 618 O O . GLY A 1 77 ? 5.808 -5.151 2.154 1.00 84.50 77 GLY A O 1
ATOM 619 N N . LYS A 1 78 ? 5.107 -3.392 0.962 1.00 78.25 78 LYS A N 1
ATOM 620 C CA . LYS A 1 78 ? 4.229 -2.795 1.977 1.00 78.25 78 LYS A CA 1
ATOM 621 C C . LYS A 1 78 ? 2.797 -3.273 1.784 1.00 78.25 78 LYS A C 1
ATOM 623 O O . LYS A 1 78 ? 1.866 -2.471 1.826 1.00 78.25 78 LYS A O 1
ATOM 628 N N . GLU A 1 79 ? 2.627 -4.557 1.490 1.00 64.25 79 GLU A N 1
ATOM 629 C CA . GLU A 1 79 ? 1.307 -5.146 1.330 1.00 64.25 79 GLU A CA 1
ATOM 630 C C . GLU A 1 79 ? 0.580 -5.108 2.683 1.00 64.25 79 GLU A C 1
ATOM 632 O O . GLU A 1 79 ? 0.694 -6.010 3.510 1.00 64.25 79 GLU A O 1
ATOM 637 N N . GLU A 1 80 ? -0.172 -4.036 2.936 1.00 60.44 80 GLU A N 1
ATOM 638 C CA . GLU A 1 80 ? -1.286 -4.116 3.868 1.00 60.44 80 GLU A CA 1
ATOM 639 C C . GLU A 1 80 ? -2.325 -4.997 3.180 1.00 60.44 80 GLU A C 1
ATOM 641 O O . GLU A 1 80 ? -3.033 -4.547 2.275 1.00 60.44 80 GLU A O 1
ATOM 646 N N . ARG A 1 81 ? -2.396 -6.273 3.585 1.00 58.81 81 ARG A N 1
ATOM 647 C CA . ARG A 1 81 ? -3.580 -7.095 3.313 1.00 58.81 81 ARG A CA 1
ATOM 648 C C . ARG A 1 81 ? -4.805 -6.254 3.650 1.00 58.81 81 ARG A C 1
ATOM 650 O O . ARG A 1 81 ? -4.783 -5.533 4.652 1.00 58.81 81 ARG A O 1
ATOM 657 N N . ALA A 1 82 ? -5.831 -6.313 2.800 1.00 60.59 82 ALA A N 1
ATOM 658 C CA . ALA A 1 82 ? -7.069 -5.590 3.039 1.00 60.59 82 ALA A CA 1
ATOM 659 C C . ALA A 1 82 ? -7.534 -5.904 4.465 1.00 60.59 82 ALA A C 1
ATOM 661 O O . ALA A 1 82 ? -7.861 -7.045 4.781 1.00 60.59 82 ALA A O 1
ATOM 662 N N . LYS A 1 83 ? -7.468 -4.901 5.347 1.00 68.44 83 LYS A N 1
ATOM 663 C CA . LYS A 1 83 ? -7.952 -5.067 6.712 1.00 68.44 83 LYS A CA 1
ATOM 664 C C . LYS A 1 83 ? -9.456 -5.207 6.618 1.00 68.44 83 LYS A C 1
ATOM 666 O O . LYS A 1 83 ? -10.127 -4.370 6.002 1.00 68.44 83 LYS A O 1
ATOM 671 N N . THR A 1 84 ? -9.964 -6.266 7.213 1.00 83.62 84 THR A N 1
ATOM 672 C CA . THR A 1 84 ? -11.396 -6.469 7.345 1.00 83.62 84 THR A CA 1
ATOM 673 C C . THR A 1 84 ? -11.991 -5.415 8.282 1.00 83.62 84 THR A C 1
ATOM 675 O O . THR A 1 84 ? -11.273 -4.708 9.005 1.00 83.62 84 THR A O 1
ATOM 678 N N . LEU A 1 85 ? -13.308 -5.253 8.247 1.00 85.19 85 LEU A N 1
ATOM 679 C CA . LEU A 1 85 ? -14.003 -4.229 9.013 1.00 85.19 85 LEU A CA 1
ATOM 680 C C . LEU A 1 85 ? -13.742 -4.387 10.518 1.00 85.19 85 LEU A C 1
ATOM 682 O O . LEU A 1 85 ? -13.394 -3.402 11.180 1.00 85.19 85 LEU A O 1
ATOM 686 N N . LEU A 1 86 ? -13.813 -5.613 11.051 1.00 91.06 86 LEU A N 1
ATOM 687 C CA . LEU A 1 86 ? -13.554 -5.854 12.474 1.00 91.06 86 LEU A CA 1
ATOM 688 C C . LEU A 1 86 ? -12.068 -5.733 12.831 1.00 91.06 86 LEU A C 1
ATOM 690 O O . LEU A 1 86 ? -11.751 -5.305 13.944 1.00 91.06 86 LEU A O 1
ATOM 694 N N . GLN A 1 87 ? -11.142 -6.020 11.910 1.00 86.00 87 GLN A N 1
ATOM 695 C CA . GLN A 1 87 ? -9.709 -5.770 12.128 1.00 86.00 87 GLN A CA 1
ATOM 696 C C . GLN A 1 87 ? -9.403 -4.277 12.268 1.00 86.00 87 GLN A C 1
ATOM 698 O O . GLN A 1 87 ? -8.668 -3.880 13.173 1.00 86.00 87 GLN A O 1
ATOM 703 N N . VAL A 1 88 ? -9.988 -3.430 11.413 1.00 86.44 88 VAL A N 1
ATOM 704 C CA . VAL A 1 88 ? -9.833 -1.969 11.528 1.00 86.44 88 VAL A CA 1
ATOM 705 C C . VAL A 1 88 ? -10.409 -1.472 12.852 1.00 86.44 88 VAL A C 1
ATOM 707 O O . VAL A 1 88 ? -9.778 -0.659 13.531 1.00 86.44 88 VAL A O 1
ATOM 710 N N . PHE A 1 89 ? -11.579 -1.982 13.243 1.00 91.62 89 PHE A N 1
ATOM 711 C CA . PHE A 1 89 ? -12.208 -1.620 14.512 1.00 91.62 89 PHE A CA 1
ATOM 712 C C . PHE A 1 89 ? -11.354 -2.059 15.712 1.00 91.62 89 PHE A C 1
ATOM 714 O O . PHE A 1 89 ? -11.136 -1.279 16.638 1.00 91.62 89 PHE A O 1
ATOM 721 N N . SER A 1 90 ? -10.800 -3.273 15.672 1.00 91.31 90 SER A N 1
ATOM 722 C CA . SER A 1 90 ? -9.904 -3.792 16.714 1.00 91.31 90 SER A CA 1
ATOM 723 C C . SER A 1 90 ? -8.656 -2.925 16.860 1.00 91.31 90 SER A C 1
ATOM 725 O O . SER A 1 90 ? -8.344 -2.489 17.966 1.00 91.31 90 SER A O 1
ATOM 727 N N . GLN A 1 91 ? -8.011 -2.566 15.745 1.00 89.19 91 GLN A N 1
ATOM 728 C CA . GLN A 1 91 ? -6.843 -1.684 15.754 1.00 89.19 91 GLN A CA 1
ATOM 729 C C . GLN A 1 91 ? -7.164 -0.314 16.376 1.00 89.19 91 GLN A C 1
ATOM 731 O O . GLN A 1 91 ? -6.371 0.228 17.149 1.00 89.19 91 GLN A O 1
ATOM 736 N N . HIS A 1 92 ? -8.329 0.257 16.057 1.00 90.75 92 HIS A N 1
ATOM 737 C CA . HIS A 1 92 ? -8.787 1.498 16.679 1.00 90.75 92 HIS A CA 1
ATOM 738 C C . HIS A 1 92 ? -8.950 1.340 18.199 1.00 90.75 92 HIS A C 1
ATOM 740 O O . HIS A 1 92 ? -8.476 2.188 18.960 1.00 90.75 92 HIS A O 1
ATOM 746 N N . ASN A 1 93 ? -9.583 0.255 18.649 1.00 93.31 93 ASN A N 1
ATOM 747 C CA . ASN A 1 93 ? -9.832 0.007 20.068 1.00 93.31 93 ASN A CA 1
ATOM 748 C C . ASN A 1 93 ? -8.528 -0.190 20.846 1.00 93.31 93 ASN A C 1
ATOM 750 O O . ASN A 1 93 ? -8.374 0.405 21.910 1.00 93.31 93 ASN A O 1
ATOM 754 N N . GLU A 1 94 ? -7.564 -0.926 20.293 1.00 92.75 94 GLU A N 1
ATOM 755 C CA . GLU A 1 94 ? -6.222 -1.088 20.866 1.00 92.75 94 GLU A CA 1
AT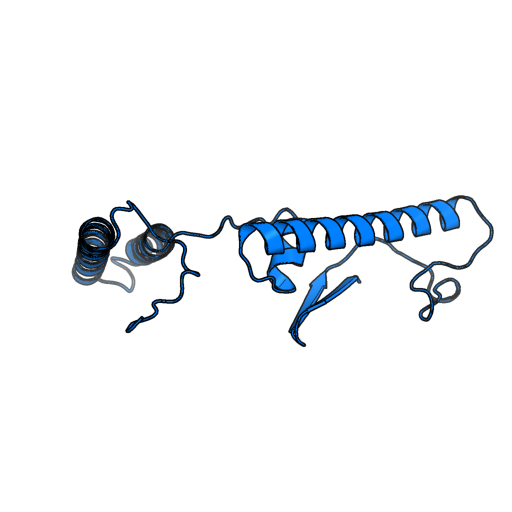OM 756 C C . GLU A 1 94 ? -5.507 0.261 21.021 1.00 92.75 94 GLU A C 1
ATOM 758 O O . GLU A 1 94 ? -5.016 0.599 22.100 1.00 92.75 94 GLU A O 1
ATOM 763 N N . GLN A 1 95 ? -5.508 1.094 19.974 1.00 89.69 95 GLN A N 1
ATOM 764 C CA . GLN A 1 95 ? -4.925 2.438 20.039 1.00 89.69 95 GLN A CA 1
ATOM 765 C C . GLN A 1 95 ? -5.638 3.341 21.050 1.00 89.69 95 GLN A C 1
ATOM 767 O O . GLN A 1 95 ? -5.010 4.213 21.659 1.00 89.69 95 GLN A O 1
ATOM 772 N N . TYR A 1 96 ? -6.949 3.164 21.218 1.00 90.81 96 TYR A N 1
ATOM 773 C CA . TYR A 1 96 ? -7.727 3.892 22.210 1.00 90.81 96 TYR A CA 1
ATOM 774 C C . TYR A 1 96 ? -7.400 3.420 23.632 1.00 90.81 96 TYR A C 1
ATOM 776 O O . TYR A 1 96 ? -7.226 4.257 24.518 1.00 90.81 96 TYR A O 1
ATOM 784 N N . ALA A 1 97 ? -7.230 2.111 23.844 1.00 93.06 97 ALA A N 1
ATOM 785 C CA . ALA A 1 97 ? -6.855 1.516 25.127 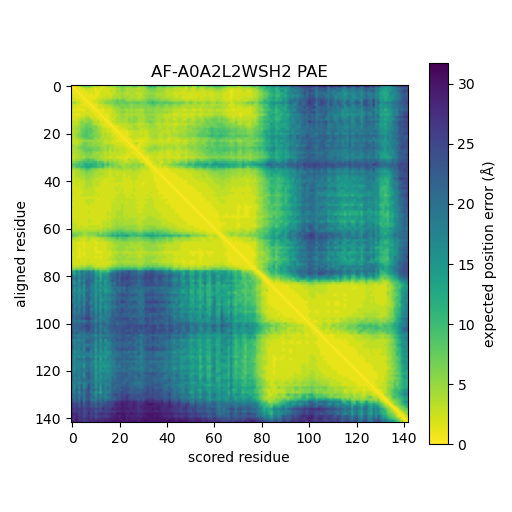1.00 93.06 97 ALA A CA 1
ATOM 786 C C . ALA A 1 97 ? -5.536 2.095 25.661 1.00 93.06 97 ALA A C 1
ATOM 788 O O . ALA A 1 97 ? -5.455 2.471 26.828 1.00 93.06 97 ALA A O 1
ATOM 789 N N . LEU A 1 98 ? -4.539 2.288 24.789 1.00 93.81 98 LEU A N 1
ATOM 790 C CA . LEU A 1 98 ? -3.245 2.897 25.142 1.00 93.81 98 LEU A CA 1
ATOM 791 C C . LEU A 1 98 ? -3.354 4.338 25.681 1.00 93.81 98 LEU A C 1
ATOM 793 O O . LEU A 1 98 ? -2.421 4.839 26.318 1.00 93.81 98 LEU A O 1
ATOM 797 N N . LYS A 1 99 ? -4.468 5.028 25.405 1.00 93.06 99 LYS A N 1
ATOM 798 C CA . LYS A 1 99 ? -4.743 6.401 25.861 1.00 93.06 99 LYS A CA 1
ATOM 799 C C . LYS A 1 99 ? -5.549 6.437 27.159 1.00 93.06 99 LYS A C 1
ATOM 801 O O . LYS A 1 99 ? -5.677 7.511 27.759 1.00 93.06 99 LYS A O 1
ATOM 806 N N . VAL A 1 100 ? -6.115 5.306 27.587 1.00 93.31 100 VAL A N 1
ATOM 807 C CA . VAL A 1 100 ? -6.928 5.234 28.803 1.00 93.31 100 VAL A CA 1
ATOM 808 C C . VAL A 1 100 ? -6.063 5.551 30.022 1.00 93.31 100 VAL A C 1
ATOM 810 O O . VAL A 1 100 ? -4.926 5.103 30.130 1.00 93.31 100 VAL A O 1
ATOM 813 N N . GLY A 1 101 ? -6.585 6.393 30.915 1.00 88.25 101 GLY A N 1
ATOM 814 C CA . GLY A 1 101 ? -5.843 6.876 32.085 1.00 88.25 101 GLY A CA 1
ATOM 815 C C . GLY A 1 101 ? -4.888 8.038 31.789 1.00 88.25 101 GLY A C 1
ATOM 816 O O . GLY A 1 101 ? -4.282 8.565 32.715 1.00 88.25 101 GLY A O 1
ATOM 817 N N . LYS A 1 102 ? -4.780 8.470 30.523 1.00 91.81 102 LYS A N 1
ATOM 818 C CA . LYS A 1 102 ? -4.056 9.688 30.122 1.00 91.81 102 LYS A CA 1
ATOM 819 C C . LYS A 1 102 ? -5.011 10.737 29.566 1.00 91.81 102 LYS A C 1
ATOM 821 O O . LYS A 1 102 ? -5.203 11.790 30.157 1.00 91.81 102 LYS A O 1
ATOM 826 N N . THR A 1 103 ? -5.613 10.434 28.420 1.00 87.81 103 THR A N 1
ATOM 827 C CA . THR A 1 103 ? -6.477 11.356 27.661 1.00 87.81 103 THR A CA 1
ATOM 828 C C . THR A 1 103 ? -7.809 10.725 27.264 1.00 87.81 103 THR A C 1
ATOM 830 O O . THR A 1 103 ? -8.668 11.393 26.694 1.00 87.81 103 THR A O 1
ATOM 833 N N . ALA A 1 104 ? -8.000 9.444 27.577 1.00 91.69 104 ALA A N 1
ATOM 834 C CA . ALA A 1 104 ? -9.218 8.694 27.319 1.00 91.69 104 ALA A CA 1
ATOM 835 C C . ALA A 1 104 ? -9.751 8.031 28.595 1.00 91.69 104 ALA A C 1
ATOM 837 O O . ALA A 1 104 ? -9.020 7.812 29.566 1.00 91.69 104 ALA A O 1
ATOM 838 N N . THR A 1 105 ? -11.039 7.680 28.580 1.00 93.62 105 THR A N 1
ATOM 839 C CA . THR A 1 105 ? -11.712 7.031 29.711 1.00 93.62 105 THR A CA 1
ATOM 840 C C . THR A 1 105 ? -11.963 5.552 29.438 1.00 93.62 105 THR A C 1
ATOM 842 O O . THR A 1 105 ? -12.276 5.151 28.313 1.00 93.62 105 THR A O 1
ATOM 845 N N . GLN A 1 106 ? -11.900 4.744 30.501 1.00 94.31 106 GLN A N 1
ATOM 846 C CA . GLN A 1 106 ? -12.209 3.313 30.442 1.00 94.31 106 GLN A CA 1
ATOM 847 C C . GLN A 1 106 ? -13.638 3.066 29.941 1.00 94.31 106 GLN A C 1
ATOM 849 O O . GLN A 1 106 ? -13.874 2.172 29.135 1.00 94.31 106 GLN A O 1
ATOM 854 N N . LYS A 1 107 ? -14.592 3.909 30.360 1.00 94.94 107 LYS A N 1
ATOM 855 C CA . LYS A 1 107 ? -16.000 3.814 29.952 1.00 94.94 107 LYS A CA 1
ATOM 856 C C . LYS A 1 107 ? -16.165 3.901 28.434 1.00 94.94 107 LYS A C 1
ATOM 858 O O . LYS A 1 107 ? -16.946 3.145 27.863 1.00 94.94 107 LYS A O 1
ATOM 863 N N . THR A 1 108 ? -15.447 4.812 27.778 1.00 92.56 108 THR A N 1
ATOM 864 C CA . THR A 1 108 ? -15.519 4.954 26.319 1.00 92.56 108 THR A CA 1
ATOM 865 C C . THR A 1 108 ? -14.878 3.763 25.611 1.00 92.56 108 THR A C 1
ATOM 867 O O . THR A 1 108 ? -15.463 3.254 24.660 1.00 92.56 108 THR A O 1
ATOM 870 N N . TYR A 1 109 ? -13.749 3.254 26.115 1.00 93.62 109 TYR A N 1
ATOM 871 C CA . TYR A 1 109 ? -13.132 2.034 25.587 1.00 93.62 109 TYR A CA 1
ATOM 872 C C . TYR A 1 109 ? -14.089 0.830 25.642 1.00 93.62 109 TYR A C 1
ATOM 874 O O . TYR A 1 109 ? -14.311 0.177 24.625 1.00 93.62 109 TYR A O 1
ATOM 882 N N . THR A 1 110 ? -14.746 0.593 26.783 1.00 94.19 110 THR A N 1
ATOM 883 C CA . THR A 1 110 ? -15.730 -0.495 26.919 1.00 94.19 110 THR A CA 1
ATOM 884 C C . THR A 1 110 ? -16.894 -0.353 25.933 1.00 94.19 110 THR A C 1
ATOM 886 O O . THR A 1 110 ? -17.374 -1.351 25.400 1.00 94.19 110 THR A O 1
ATOM 889 N N . ARG A 1 111 ? -17.343 0.879 25.640 1.00 94.31 111 ARG A N 1
ATOM 890 C CA . ARG A 1 111 ? -18.378 1.109 24.615 1.00 94.31 111 ARG A CA 1
ATOM 891 C C . ARG A 1 111 ? -17.880 0.741 23.221 1.00 94.31 111 ARG A C 1
ATOM 893 O O . ARG A 1 111 ? -18.648 0.164 22.464 1.00 94.31 111 ARG A O 1
ATOM 900 N N . TYR A 1 112 ? -16.626 1.040 22.886 1.00 94.69 112 TYR A N 1
ATOM 901 C CA . TYR A 1 112 ? -16.066 0.657 21.592 1.00 94.69 112 TYR A CA 1
ATOM 902 C C . TYR A 1 112 ? -15.917 -0.857 21.429 1.00 94.69 112 TYR A C 1
ATOM 904 O O . TYR A 1 112 ? -16.200 -1.371 20.348 1.00 94.69 112 TYR A O 1
ATOM 912 N N . GLU A 1 113 ? -15.544 -1.579 22.485 1.00 96.31 113 GLU A N 1
ATOM 913 C CA . GLU A 1 113 ? -15.527 -3.047 22.453 1.00 96.31 113 GLU A CA 1
ATOM 914 C C . GLU A 1 113 ? -16.937 -3.624 22.274 1.00 96.31 113 GLU A C 1
ATOM 916 O O . GLU A 1 113 ? -17.148 -4.481 21.419 1.00 96.31 113 GLU A O 1
ATOM 921 N N . LEU A 1 114 ? -17.935 -3.087 22.985 1.00 95.69 114 LEU A N 1
ATOM 922 C CA . LEU A 1 114 ? -19.328 -3.501 22.802 1.00 95.69 114 LEU A CA 1
ATOM 923 C C . LEU A 1 114 ? -19.828 -3.242 21.372 1.00 95.69 114 LEU A C 1
ATOM 925 O O . LEU A 1 114 ? -20.504 -4.091 20.795 1.00 95.69 114 LEU A O 1
ATOM 929 N N . THR A 1 115 ? -19.502 -2.086 20.789 1.00 94.44 115 THR A N 1
ATOM 930 C CA . THR A 1 115 ? -19.875 -1.767 19.404 1.00 94.44 115 THR A CA 1
ATOM 931 C C . THR A 1 115 ? -19.240 -2.740 18.414 1.00 94.44 115 THR A C 1
ATOM 933 O O . THR A 1 115 ? -19.928 -3.189 17.503 1.00 94.44 115 THR A O 1
ATOM 936 N N . LYS A 1 116 ? -17.964 -3.105 18.604 1.00 95.19 116 LYS A N 1
ATOM 937 C CA . LYS A 1 116 ? -17.288 -4.104 17.766 1.00 95.19 116 LYS A CA 1
ATOM 938 C C . LYS A 1 116 ? -18.005 -5.454 17.817 1.00 95.19 116 LYS A C 1
ATOM 940 O O . LYS A 1 116 ? -18.258 -6.036 16.770 1.00 95.19 116 LYS A O 1
ATOM 945 N N . ASN A 1 117 ? -18.372 -5.916 19.012 1.00 95.00 117 ASN A N 1
ATOM 946 C CA . ASN A 1 117 ? -19.051 -7.203 19.181 1.00 95.00 117 ASN A CA 1
ATOM 947 C C . ASN A 1 117 ? -20.429 -7.206 18.510 1.00 95.00 117 ASN A C 1
ATOM 949 O O . ASN A 1 117 ? -20.734 -8.112 17.745 1.00 95.00 117 ASN A O 1
ATOM 953 N N . ARG A 1 118 ? -21.216 -6.141 18.698 1.00 95.06 118 ARG A N 1
ATOM 954 C CA . ARG A 1 118 ? -22.518 -5.986 18.025 1.00 95.06 118 ARG A CA 1
ATOM 955 C C . ARG A 1 118 ? -22.394 -5.927 16.507 1.00 95.06 118 ARG A C 1
ATOM 957 O O . ARG A 1 118 ? -23.260 -6.419 15.795 1.00 95.06 118 ARG A O 1
ATOM 964 N N . LEU A 1 119 ? -21.333 -5.295 16.007 1.00 92.44 119 LEU A N 1
ATOM 965 C CA . LEU A 1 119 ? -21.054 -5.255 14.578 1.00 92.44 119 LEU A CA 1
ATOM 966 C C . LEU A 1 119 ? -20.701 -6.650 14.049 1.00 92.44 119 LEU A C 1
ATOM 968 O O . LEU A 1 119 ? -21.188 -7.016 12.987 1.00 92.44 119 LEU A O 1
ATOM 972 N N . ALA A 1 120 ? -19.911 -7.432 14.788 1.00 92.81 120 ALA A N 1
ATOM 973 C CA . ALA A 1 120 ? -19.595 -8.813 14.430 1.00 92.81 120 ALA A CA 1
ATOM 974 C C . ALA A 1 120 ? -20.852 -9.701 14.397 1.00 92.81 120 ALA A C 1
ATOM 976 O O . ALA A 1 120 ? -21.068 -10.406 13.416 1.00 92.81 120 ALA A O 1
ATOM 977 N N . GLU A 1 121 ? -21.716 -9.597 15.413 1.00 94.06 121 GLU A N 1
ATOM 978 C CA . GLU A 1 121 ? -23.017 -10.284 15.461 1.00 94.06 121 GLU A CA 1
ATOM 979 C C . GLU A 1 121 ? -23.886 -9.913 14.252 1.00 94.06 121 GLU A C 1
ATOM 981 O O . GLU A 1 121 ? -24.368 -10.786 13.539 1.00 94.06 121 GLU A O 1
ATOM 986 N N . TYR A 1 122 ? -24.018 -8.617 13.951 1.00 91.50 122 TYR A N 1
ATOM 987 C CA . TYR A 1 122 ? -24.787 -8.156 12.794 1.00 91.50 122 TYR A CA 1
ATOM 988 C C . TYR A 1 122 ? -24.239 -8.693 11.464 1.00 91.50 122 TYR A C 1
ATOM 990 O O . TYR A 1 122 ? -25.012 -9.084 10.589 1.00 91.50 122 TYR A O 1
ATOM 998 N N . ILE A 1 123 ? -22.913 -8.698 11.295 1.00 89.81 123 ILE A N 1
ATOM 999 C CA . ILE A 1 123 ? -22.263 -9.203 10.081 1.00 89.81 123 ILE A CA 1
ATOM 1000 C C . ILE A 1 123 ? -22.564 -10.692 9.898 1.00 89.81 123 ILE A C 1
ATOM 1002 O O . ILE A 1 123 ? -22.971 -11.105 8.809 1.00 89.81 123 ILE A O 1
ATOM 1006 N N . HIS A 1 124 ? -22.420 -11.467 10.970 1.00 89.81 124 HIS A N 1
ATOM 1007 C CA . HIS A 1 124 ? -22.721 -12.888 10.973 1.00 89.81 124 HIS A CA 1
ATOM 1008 C C . HIS A 1 124 ? -24.199 -13.147 10.654 1.00 89.81 124 HIS A C 1
ATOM 1010 O O . HIS A 1 124 ? -24.507 -13.876 9.714 1.00 89.81 124 HIS A O 1
ATOM 1016 N N . ASP A 1 125 ? -25.118 -12.480 11.349 1.00 90.75 125 ASP A N 1
ATOM 1017 C CA . ASP A 1 125 ? -26.556 -12.713 11.194 1.00 90.75 125 ASP A CA 1
ATOM 1018 C C . ASP A 1 125 ? -27.087 -12.283 9.822 1.00 90.75 125 ASP A C 1
ATOM 1020 O O . ASP A 1 125 ? -27.987 -12.920 9.269 1.00 90.75 125 ASP A O 1
ATOM 1024 N N . LYS A 1 126 ? -26.552 -11.194 9.253 1.00 89.12 126 LYS A N 1
ATOM 1025 C CA . LYS A 1 126 ? -27.064 -10.631 7.998 1.00 89.12 126 LYS A CA 1
ATOM 1026 C C . LYS A 1 126 ? -26.395 -11.203 6.752 1.00 89.12 126 LYS A C 1
ATOM 1028 O O . LYS A 1 126 ? -27.061 -11.328 5.724 1.00 89.12 126 LYS A O 1
ATOM 1033 N N . TYR A 1 127 ? -25.103 -11.511 6.826 1.00 84.62 127 TYR A N 1
ATOM 1034 C CA . TYR A 1 127 ? -24.293 -11.887 5.665 1.00 84.62 127 TYR A CA 1
ATOM 1035 C C . TYR A 1 127 ? -23.699 -13.297 5.767 1.00 84.62 127 TYR A C 1
ATOM 1037 O O . TYR A 1 127 ? -23.101 -13.753 4.793 1.00 84.62 127 TYR A O 1
ATOM 1045 N N . ASN A 1 128 ? -23.874 -13.993 6.899 1.00 86.88 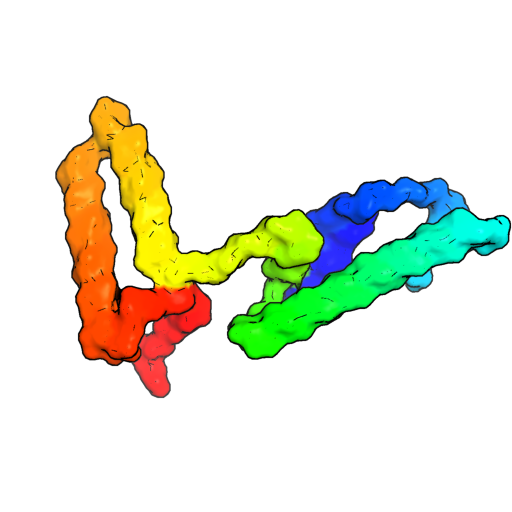128 ASN A N 1
ATOM 1046 C CA . ASN A 1 128 ? -23.342 -15.336 7.159 1.00 86.88 128 ASN A CA 1
ATOM 1047 C C . ASN A 1 128 ? -21.829 -15.446 6.891 1.00 86.88 128 ASN A C 1
ATOM 1049 O O . ASN A 1 128 ? -21.337 -16.422 6.325 1.00 86.88 128 ASN A O 1
ATOM 1053 N N . VAL A 1 129 ? -21.098 -14.396 7.263 1.00 84.12 129 VAL A N 1
ATOM 1054 C CA . VAL A 1 129 ? -19.634 -14.324 7.227 1.00 84.12 129 VAL A CA 1
ATOM 1055 C C . VAL A 1 129 ? -19.136 -13.836 8.582 1.00 84.12 129 VAL A C 1
ATOM 1057 O O . VAL A 1 129 ? -19.850 -13.133 9.288 1.00 84.12 129 VAL A O 1
ATOM 1060 N N . GLU A 1 130 ? -17.915 -14.200 8.961 1.00 83.56 130 GLU A N 1
ATOM 1061 C CA . GLU A 1 130 ? -17.338 -13.785 10.250 1.00 83.56 130 GLU A CA 1
ATOM 1062 C C . GLU A 1 130 ? -16.819 -12.340 10.229 1.00 83.56 130 GLU A C 1
ATOM 1064 O O . GLU A 1 130 ? -16.725 -11.686 11.265 1.00 83.56 130 GLU A O 1
ATOM 1069 N N . ASP A 1 131 ? -16.479 -11.830 9.046 1.00 78.75 131 ASP A N 1
ATOM 1070 C CA . ASP A 1 131 ? -15.994 -10.470 8.844 1.00 78.75 131 ASP A CA 1
ATOM 1071 C C . ASP A 1 131 ? -16.206 -10.051 7.383 1.00 78.75 131 ASP A C 1
ATOM 1073 O O . ASP A 1 131 ? -16.442 -10.882 6.502 1.00 78.75 131 ASP A O 1
ATOM 1077 N N . MET A 1 132 ? -16.111 -8.754 7.109 1.00 78.56 132 MET A N 1
ATOM 1078 C CA . MET A 1 132 ? -16.274 -8.201 5.766 1.00 78.56 132 MET A CA 1
ATOM 1079 C C . MET A 1 132 ? -15.032 -7.436 5.337 1.00 78.56 132 MET A C 1
ATOM 1081 O O . MET A 1 132 ? -14.424 -6.706 6.122 1.00 78.56 132 MET A O 1
ATOM 1085 N N . GLU A 1 133 ? -14.672 -7.539 4.060 1.00 73.06 133 GLU A N 1
ATOM 1086 C CA . GLU A 1 133 ? -13.689 -6.627 3.488 1.00 73.06 133 GLU A CA 1
ATOM 1087 C C . GLU A 1 133 ? -14.221 -5.194 3.527 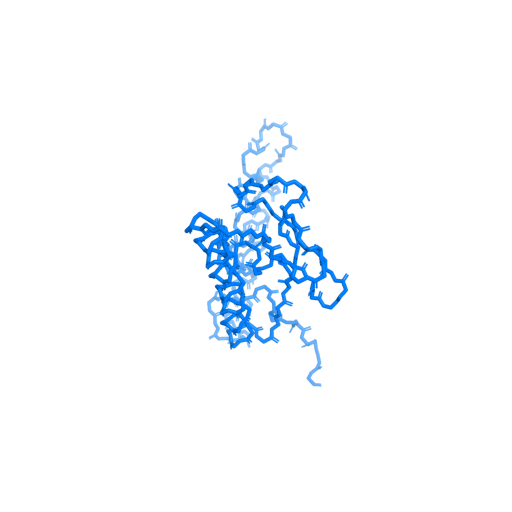1.00 73.06 133 GLU A C 1
ATOM 1089 O O . GLU A 1 133 ? -15.356 -4.920 3.136 1.00 73.06 133 GLU A O 1
ATOM 1094 N N . LYS A 1 134 ? -13.367 -4.251 3.937 1.00 59.38 134 LYS A N 1
ATOM 1095 C CA . LYS A 1 134 ? -13.700 -2.822 4.038 1.00 59.38 134 LYS A CA 1
ATOM 1096 C C . LYS A 1 134 ? -14.246 -2.212 2.731 1.00 59.38 134 LYS A C 1
ATOM 1098 O O . LYS A 1 134 ? -14.846 -1.144 2.774 1.00 59.38 134 LYS A O 1
ATOM 1103 N N . ALA A 1 135 ? -13.989 -2.849 1.586 1.00 52.47 135 ALA A N 1
ATOM 1104 C CA . ALA A 1 135 ? -14.315 -2.346 0.255 1.00 52.47 135 ALA A CA 1
ATOM 1105 C C . ALA A 1 135 ? -15.579 -2.947 -0.377 1.00 52.47 135 ALA A C 1
ATOM 1107 O O . ALA A 1 135 ? -15.918 -2.547 -1.487 1.00 52.47 135 ALA A O 1
ATOM 1108 N N . ARG A 1 136 ? -16.287 -3.866 0.295 1.00 49.78 136 ARG A N 1
ATOM 1109 C CA . ARG A 1 136 ? -17.655 -4.184 -0.124 1.00 49.78 136 ARG A CA 1
ATOM 1110 C C . ARG A 1 136 ? -18.502 -2.956 0.183 1.00 49.78 136 ARG A C 1
ATOM 1112 O O . ARG A 1 136 ? -18.803 -2.688 1.345 1.00 49.78 136 ARG A O 1
ATOM 1119 N N . GLU A 1 137 ? -18.782 -2.165 -0.850 1.00 41.53 137 GLU A N 1
ATOM 1120 C CA . GLU A 1 137 ? -19.740 -1.070 -0.774 1.00 41.53 137 GLU A CA 1
ATOM 1121 C C . GLU A 1 137 ? -21.015 -1.622 -0.134 1.00 41.53 137 GLU A C 1
ATOM 1123 O O . GLU A 1 137 ? -21.579 -2.620 -0.583 1.00 41.53 137 GLU A O 1
ATOM 1128 N N . PHE A 1 138 ? -21.407 -1.020 0.989 1.00 45.94 138 PHE A N 1
ATOM 1129 C CA . PHE A 1 138 ? -22.751 -1.178 1.509 1.00 45.94 138 PHE A CA 1
ATOM 1130 C C . PHE A 1 138 ? -23.666 -0.605 0.437 1.00 45.94 138 PHE A C 1
ATOM 1132 O O . PHE A 1 138 ? -23.839 0.609 0.389 1.00 45.94 138 PHE A O 1
ATOM 1139 N N . ASP A 1 139 ? -24.193 -1.459 -0.431 1.00 45.78 139 ASP A N 1
ATOM 1140 C CA . ASP A 1 139 ? -25.339 -1.111 -1.248 1.00 45.78 139 ASP A CA 1
ATOM 1141 C C . ASP A 1 139 ? -26.565 -1.182 -0.330 1.00 45.78 139 ASP A C 1
ATOM 1143 O O . ASP A 1 139 ? -26.955 -2.281 0.088 1.00 45.78 139 ASP A O 1
ATOM 1147 N N . PRO A 1 140 ? -27.116 -0.047 0.142 1.00 38.50 140 PRO A N 1
ATOM 1148 C CA . PRO A 1 140 ? -28.148 -0.081 1.168 1.00 38.50 140 PRO A CA 1
ATOM 1149 C C . PRO A 1 140 ? -29.491 -0.567 0.613 1.00 38.50 140 PRO A C 1
ATOM 1151 O O . PRO A 1 140 ? -30.403 -0.827 1.397 1.00 38.50 140 PRO A O 1
ATOM 1154 N N . LEU A 1 141 ? -29.634 -0.668 -0.710 1.00 40.81 141 LEU A N 1
ATOM 1155 C CA . LEU A 1 141 ? -30.847 -1.053 -1.421 1.00 40.81 141 LEU A CA 1
ATOM 1156 C C . LEU A 1 141 ? -30.402 -1.672 -2.750 1.00 40.81 141 LEU A C 1
ATOM 1158 O O . LEU A 1 141 ? -29.812 -0.958 -3.547 1.00 40.81 141 LEU A O 1
ATOM 1162 N N . GLY A 1 142 ? -30.640 -2.973 -2.942 1.00 37.81 142 GLY A N 1
ATOM 1163 C CA . GLY A 1 142 ? -30.205 -3.687 -4.151 1.00 37.81 142 GLY A CA 1
ATOM 1164 C C . GLY A 1 142 ? -30.813 -3.201 -5.461 1.00 37.81 142 GLY A C 1
ATOM 1165 O O . GLY A 1 142 ? -31.686 -2.303 -5.442 1.00 37.81 142 GLY A O 1
#

Foldseek 3Di:
DDWDADPNDIDDDDPPDDDDPVQADPPVRAGHDDDPVRVVRRVSVVVLVVQLVVLQVVCCVVVVDDDNVCSVCVSVVVDPPQQWPLSVLVVVLVVQVVCDPPNHHPVVSVVSVVVSVVVQVCCCVPPVDSTGGPPPPPPVDD

pLDDT: mean 86.14, std 12.52, range [37.81, 96.31]

Sequence (142 aa):
MARITIDGKLAQFNTKLEVNPKNWSAKTGKVNGRGAEFTRMNEMLDSIKATLHRHYQTILERDSYVTAEKVRNVFLGKEERAKTLLQVFSQHNEQYALKVGKTATQKTYTRYELTKNRLAEYIHDKYNVEDMEKAREFDPLG

Radius of gyration: 22.66 Å; Cα contacts (8 Å, |Δi|>4): 119; chains: 1; bounding box: 59×29×58 Å